Protein AF-A0AAU7AQR5-F1 (afdb_monomer_lite)

pLDDT: mean 87.96, std 13.96, range [37.56, 98.5]

Secondary structure (DSSP, 8-state):
---------------HHHHHHHHHHHT-SSHHHHHHHHHHHHHHHHHHHHHHTS--TT--HHHHHHHHHHHHT--

Foldseek 3Di:
DPDDPDDDDDDDDDDVVVLVVQCVVQVHDDSVVSVVVVVVVVVVVVVVVVVVPDDCPVVDPVVVVVVVVVVVPPD

Organism: NCBI:txid2997339

Sequence (75 aa):
MYGQSVIKRTNINLDMDLVRQASEALGTERTTDTVHEALRDVVARGRRARLAGRDFADLTPEALEGMRRSRAGVA

Radius of gyration: 19.44 Å; chains: 1; bounding box: 49×28×35 Å

InterPro domains:
  IPR019239 Bacterial antitoxin of type II TA system, VapB [PF09957] (8-49)

Structure (mmCIF, N/CA/C/O backbone):
data_AF-A0AAU7AQR5-F1
#
_entry.id   AF-A0AAU7AQR5-F1
#
loop_
_atom_site.group_PDB
_atom_site.id
_atom_site.type_symbol
_atom_site.label_atom_id
_atom_site.label_alt_id
_atom_site.label_comp_id
_atom_site.label_asym_id
_atom_site.label_entity_id
_atom_site.label_seq_id
_atom_site.pdbx_PDB_ins_code
_atom_site.Cartn_x
_atom_site.Cartn_y
_atom_site.Cartn_z
_atom_site.occupancy
_atom_site.B_iso_or_equiv
_atom_site.auth_seq_id
_atom_site.auth_comp_id
_atom_site.auth_asym_id
_atom_site.auth_atom_id
_atom_site.pdbx_PDB_model_num
ATOM 1 N N . MET A 1 1 ? 16.576 19.025 -1.401 1.00 37.56 1 MET A N 1
ATOM 2 C CA . MET A 1 1 ? 15.623 19.449 -0.356 1.00 37.56 1 MET A CA 1
ATOM 3 C C . MET A 1 1 ? 14.588 18.356 -0.175 1.00 37.56 1 MET A C 1
ATOM 5 O O . MET A 1 1 ? 13.882 18.056 -1.129 1.00 37.56 1 MET A O 1
ATOM 9 N N . TYR A 1 2 ? 14.513 17.733 0.998 1.00 47.34 2 TYR A N 1
ATOM 10 C CA . TYR A 1 2 ? 13.401 16.839 1.310 1.00 47.34 2 TYR A CA 1
ATOM 11 C C . TYR A 1 2 ? 12.205 17.721 1.652 1.00 47.34 2 TYR A C 1
ATOM 13 O O . TYR A 1 2 ? 12.178 18.335 2.715 1.00 47.34 2 TYR A O 1
ATOM 21 N N . GLY A 1 3 ? 11.269 17.865 0.711 1.00 54.84 3 GLY A N 1
ATOM 22 C CA . GLY A 1 3 ? 9.995 18.511 1.003 1.00 54.84 3 GLY A CA 1
ATOM 23 C C . GLY A 1 3 ? 9.360 17.773 2.174 1.00 54.84 3 GLY A C 1
ATOM 24 O O . GLY A 1 3 ? 9.147 16.563 2.084 1.00 54.84 3 GLY A O 1
ATOM 25 N N . GLN A 1 4 ? 9.139 18.471 3.288 1.00 56.19 4 GLN A N 1
ATOM 26 C CA . GLN A 1 4 ? 8.418 17.910 4.423 1.00 56.19 4 GLN A CA 1
ATOM 27 C C . GLN A 1 4 ? 7.103 17.323 3.907 1.00 56.19 4 GLN A C 1
ATOM 29 O O . GLN A 1 4 ? 6.365 17.994 3.183 1.00 56.19 4 GLN A O 1
ATOM 34 N N . SER A 1 5 ? 6.823 16.058 4.229 1.00 71.75 5 SER A N 1
ATOM 35 C CA . SER A 1 5 ? 5.557 15.447 3.842 1.00 71.75 5 SER A CA 1
ATOM 36 C C . SER A 1 5 ? 4.434 16.191 4.559 1.00 71.75 5 SER A C 1
ATOM 38 O O . SER A 1 5 ? 4.285 16.072 5.776 1.00 71.75 5 SER A O 1
ATOM 40 N N . VAL A 1 6 ? 3.653 16.973 3.819 1.00 85.81 6 VAL A N 1
ATOM 41 C CA . VAL A 1 6 ? 2.470 17.634 4.368 1.00 85.81 6 VAL A CA 1
ATOM 42 C C . VAL A 1 6 ? 1.404 16.564 4.589 1.00 85.81 6 VAL A C 1
ATOM 44 O O . VAL A 1 6 ? 0.765 16.106 3.644 1.00 85.81 6 VAL A O 1
ATOM 47 N N . ILE A 1 7 ? 1.225 16.142 5.842 1.00 87.38 7 ILE A N 1
ATOM 48 C CA . ILE A 1 7 ? 0.114 15.272 6.236 1.00 87.38 7 ILE A CA 1
ATOM 49 C C . ILE A 1 7 ? -1.114 16.162 6.426 1.00 87.38 7 ILE A C 1
ATOM 51 O O . ILE A 1 7 ? -1.138 17.021 7.307 1.00 87.38 7 ILE A O 1
ATOM 55 N N . LYS A 1 8 ? -2.142 15.962 5.598 1.00 92.50 8 LYS A N 1
ATOM 56 C CA . LYS A 1 8 ? -3.398 16.715 5.670 1.00 92.50 8 LYS A CA 1
ATOM 57 C C . LYS A 1 8 ? -4.529 15.821 6.169 1.00 92.50 8 LYS A C 1
ATOM 59 O O . LYS A 1 8 ? -4.855 14.813 5.544 1.00 92.50 8 LYS A O 1
ATOM 64 N N . ARG A 1 9 ? -5.180 16.226 7.264 1.00 93.75 9 ARG A N 1
ATOM 65 C CA . ARG A 1 9 ? -6.425 15.596 7.721 1.00 93.75 9 ARG A CA 1
ATOM 66 C C . ARG A 1 9 ? -7.520 15.835 6.682 1.00 93.75 9 ARG A C 1
ATOM 68 O O . ARG A 1 9 ? -7.797 16.976 6.322 1.00 93.75 9 ARG A O 1
ATOM 75 N N . THR A 1 10 ? -8.137 14.752 6.228 1.00 92.50 10 THR A N 1
ATOM 76 C CA . THR A 1 10 ? -9.170 14.762 5.187 1.00 92.50 10 THR A CA 1
ATOM 77 C C . THR A 1 10 ? -10.358 13.933 5.665 1.00 92.50 10 THR A C 1
ATOM 79 O O . THR A 1 10 ? -10.167 12.958 6.389 1.00 92.50 10 THR A O 1
ATOM 82 N N . ASN A 1 11 ? -11.574 14.332 5.295 1.00 95.50 11 ASN A N 1
ATOM 83 C CA . ASN A 1 11 ? -12.778 13.536 5.509 1.00 95.50 11 ASN A CA 1
ATOM 84 C C . ASN A 1 11 ? -13.131 12.840 4.187 1.00 95.50 11 ASN A C 1
ATOM 86 O O . ASN A 1 11 ? -13.358 13.518 3.187 1.00 95.50 11 ASN A O 1
ATOM 90 N N . ILE A 1 12 ? -13.089 11.509 4.180 1.00 93.94 12 ILE A N 1
ATOM 91 C CA . ILE A 1 12 ? -13.405 10.659 3.031 1.00 93.94 12 ILE A CA 1
ATOM 92 C C . ILE A 1 12 ? -14.209 9.455 3.517 1.00 93.94 12 ILE A C 1
ATOM 94 O O . ILE A 1 12 ? -13.987 8.972 4.627 1.00 93.94 12 ILE A O 1
ATOM 98 N N . ASN A 1 13 ? -15.104 8.949 2.671 1.00 96.75 13 ASN A N 1
ATOM 99 C CA . ASN A 1 13 ? -15.756 7.667 2.913 1.00 96.75 13 ASN A CA 1
ATOM 100 C C . ASN A 1 13 ? -14.798 6.541 2.517 1.00 96.75 13 ASN A C 1
ATOM 102 O O . ASN A 1 13 ? -14.201 6.587 1.441 1.00 96.75 13 ASN A O 1
ATOM 106 N N . LEU A 1 14 ? -14.666 5.539 3.380 1.00 95.88 14 LEU A N 1
ATOM 107 C CA . LEU A 1 14 ? -13.863 4.347 3.136 1.00 95.88 14 LEU A CA 1
ATOM 108 C C . LEU A 1 14 ? -14.754 3.114 3.233 1.00 95.88 14 LEU A C 1
ATOM 110 O O . LEU A 1 14 ? -15.598 3.023 4.124 1.00 95.88 14 LEU A O 1
ATOM 114 N N . ASP A 1 15 ? -14.533 2.166 2.330 1.00 97.88 15 ASP A N 1
ATOM 115 C CA . ASP A 1 15 ? -15.065 0.816 2.472 1.00 97.88 15 ASP A CA 1
ATOM 116 C C . ASP A 1 15 ? -14.329 0.126 3.630 1.00 97.88 15 ASP A C 1
ATOM 118 O O . ASP A 1 15 ? -13.137 -0.184 3.538 1.00 97.88 15 ASP A O 1
ATOM 122 N N . MET A 1 16 ? -15.029 -0.066 4.747 1.00 97.50 16 MET A N 1
ATOM 123 C CA . MET A 1 16 ? -14.429 -0.592 5.971 1.00 97.50 16 MET A CA 1
ATOM 124 C C . MET A 1 16 ? -14.079 -2.078 5.874 1.00 97.50 16 MET A C 1
ATOM 126 O O . MET A 1 16 ? -13.138 -2.512 6.541 1.00 97.50 16 MET A O 1
ATOM 130 N N . ASP A 1 17 ? -14.751 -2.841 5.009 1.00 98.44 17 ASP A N 1
ATOM 131 C CA . ASP A 1 17 ? -14.400 -4.240 4.773 1.00 98.44 17 ASP A CA 1
ATOM 132 C C . ASP A 1 17 ? -13.104 -4.346 3.973 1.00 98.44 17 ASP A C 1
ATOM 134 O O . ASP A 1 17 ? -12.269 -5.214 4.249 1.00 98.44 17 ASP A O 1
ATOM 138 N N . LEU A 1 18 ? -12.891 -3.437 3.018 1.00 98.31 18 LEU A N 1
ATOM 139 C CA . LEU A 1 18 ? -11.625 -3.340 2.297 1.00 98.31 18 LEU A CA 1
ATOM 140 C C . LEU A 1 18 ? -10.490 -2.867 3.214 1.00 98.31 18 LEU A C 1
ATOM 142 O O . LEU A 1 18 ? -9.387 -3.407 3.149 1.00 98.31 18 LEU A O 1
ATOM 146 N N . VAL A 1 19 ? -10.754 -1.897 4.096 1.00 98.06 19 VAL A N 1
ATOM 147 C CA . VAL A 1 19 ? -9.772 -1.445 5.097 1.00 98.06 19 VAL A CA 1
ATOM 148 C C . VAL A 1 19 ? -9.369 -2.595 6.016 1.00 98.06 19 VAL A C 1
ATOM 150 O O . VAL A 1 19 ? -8.177 -2.757 6.265 1.00 98.06 19 VAL A O 1
ATOM 153 N N . ARG A 1 20 ? -10.325 -3.413 6.476 1.00 98.31 20 ARG A N 1
ATOM 154 C CA . ARG A 1 20 ? -10.044 -4.588 7.315 1.00 98.31 20 ARG A CA 1
ATOM 155 C C . ARG A 1 20 ? -9.157 -5.604 6.590 1.00 98.31 20 ARG A C 1
ATOM 157 O O . ARG A 1 20 ? -8.146 -6.045 7.132 1.00 98.31 20 ARG A O 1
ATOM 164 N N . GLN A 1 21 ? -9.495 -5.937 5.346 1.00 98.50 21 GLN A N 1
ATOM 165 C CA . GLN A 1 21 ? -8.685 -6.850 4.531 1.00 98.50 21 GLN A CA 1
ATOM 166 C C . GLN A 1 21 ? -7.270 -6.303 4.307 1.00 98.50 21 GLN A C 1
ATOM 168 O O . GLN A 1 21 ? -6.288 -7.033 4.428 1.00 98.50 21 GLN A O 1
ATOM 173 N N . ALA A 1 22 ? -7.153 -5.004 4.026 1.00 98.38 22 ALA A N 1
ATOM 174 C CA . ALA A 1 22 ? -5.862 -4.354 3.861 1.00 98.38 22 ALA A CA 1
ATOM 175 C C . ALA A 1 22 ? -5.055 -4.349 5.166 1.00 98.38 22 ALA A C 1
ATOM 177 O O . ALA A 1 22 ? -3.857 -4.604 5.120 1.00 98.38 22 ALA A O 1
ATOM 178 N N . SER A 1 23 ? -5.683 -4.111 6.324 1.00 98.50 23 SER A N 1
ATOM 179 C CA . SER A 1 23 ? -4.982 -4.149 7.613 1.00 98.50 23 SER A CA 1
ATOM 180 C C . SER A 1 23 ? -4.442 -5.533 7.945 1.00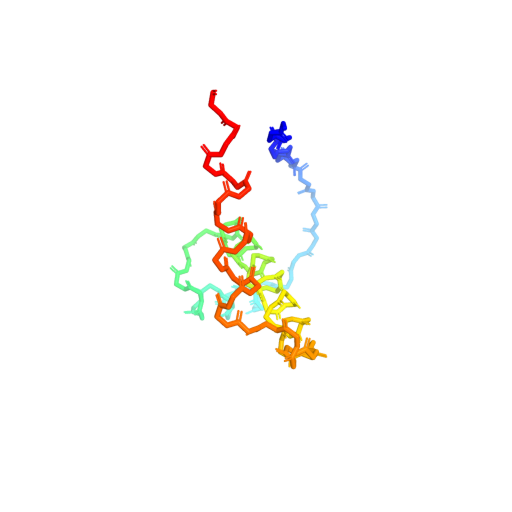 98.50 23 SER A C 1
ATOM 182 O O . SER A 1 23 ? -3.314 -5.646 8.413 1.00 98.50 23 SER A O 1
ATOM 184 N N . GLU A 1 24 ? -5.202 -6.587 7.641 1.00 98.44 24 GLU A N 1
ATOM 185 C CA . GLU A 1 24 ? -4.758 -7.972 7.827 1.00 98.44 24 GLU A CA 1
ATOM 186 C C . GLU A 1 24 ? -3.580 -8.303 6.903 1.00 98.44 24 GLU A C 1
ATOM 188 O O . GLU A 1 24 ? -2.583 -8.868 7.347 1.00 98.44 24 GLU A O 1
ATOM 193 N N . ALA A 1 25 ? -3.658 -7.898 5.632 1.00 98.19 25 ALA A N 1
ATOM 194 C CA . ALA A 1 25 ? -2.599 -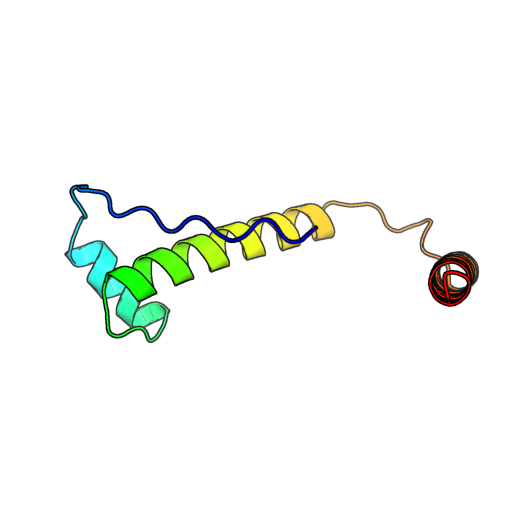8.137 4.656 1.00 98.19 25 ALA A CA 1
ATOM 195 C C . ALA A 1 25 ? -1.312 -7.342 4.947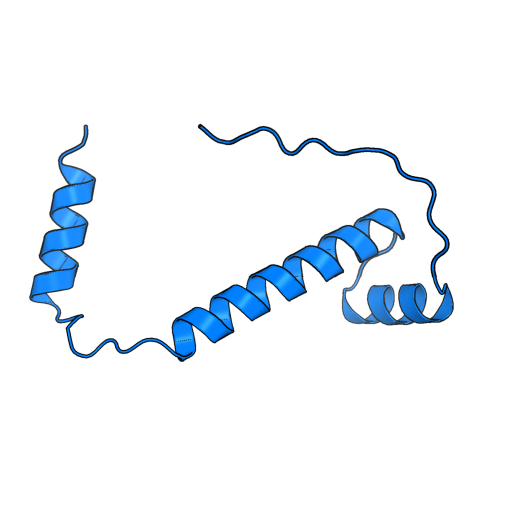 1.00 98.19 25 ALA A C 1
ATOM 197 O O . ALA A 1 25 ? -0.215 -7.824 4.667 1.00 98.19 25 ALA A O 1
ATOM 198 N N . LEU A 1 26 ? -1.441 -6.124 5.480 1.00 97.75 26 LEU A N 1
ATOM 199 C CA . LEU A 1 26 ? -0.322 -5.215 5.750 1.00 97.75 26 LEU A CA 1
ATOM 200 C C . LEU A 1 26 ? 0.204 -5.315 7.190 1.00 97.75 26 LEU A C 1
ATOM 202 O O . LEU A 1 26 ? 1.254 -4.749 7.486 1.00 97.75 26 LEU A O 1
ATOM 206 N N . GLY A 1 27 ? -0.504 -6.015 8.082 1.00 98.06 27 GLY A N 1
ATOM 207 C CA . GLY A 1 27 ? -0.154 -6.115 9.499 1.00 98.06 27 GLY A CA 1
ATOM 208 C C . GLY A 1 27 ? -0.278 -4.786 10.251 1.00 98.06 27 GLY A C 1
ATOM 209 O O . GLY A 1 27 ? 0.517 -4.513 11.148 1.00 98.06 27 GLY A O 1
ATOM 210 N N . THR A 1 28 ? -1.229 -3.931 9.867 1.00 98.31 28 THR A N 1
ATOM 211 C CA . THR A 1 28 ? -1.436 -2.608 10.476 1.00 98.31 28 THR A CA 1
ATOM 212 C C . THR A 1 28 ? -2.630 -2.603 11.426 1.00 98.31 28 THR A C 1
ATOM 214 O O . THR A 1 28 ? -3.630 -3.267 11.189 1.00 98.31 28 THR A O 1
ATOM 217 N N . GLU A 1 29 ? -2.561 -1.808 12.497 1.00 96.75 29 GLU A N 1
ATOM 218 C CA . GLU A 1 29 ? -3.630 -1.759 13.511 1.00 96.75 29 GLU A CA 1
ATOM 219 C C . GLU A 1 29 ? -4.597 -0.582 13.318 1.00 96.75 29 GLU A C 1
ATOM 221 O O . GLU A 1 29 ? -5.790 -0.684 13.601 1.00 96.75 29 GLU A O 1
ATOM 226 N N . ARG A 1 30 ? -4.097 0.566 12.843 1.00 97.31 30 ARG A N 1
ATOM 227 C CA . ARG A 1 30 ? -4.886 1.799 12.699 1.00 97.31 30 ARG A CA 1
ATOM 228 C C . ARG A 1 30 ? -5.230 2.047 11.237 1.00 97.31 30 ARG A C 1
ATOM 230 O O . ARG A 1 30 ? -4.345 2.001 10.391 1.00 97.31 30 ARG A O 1
ATOM 237 N N . THR A 1 31 ? -6.468 2.461 10.952 1.00 96.31 31 THR A N 1
ATOM 238 C CA . TH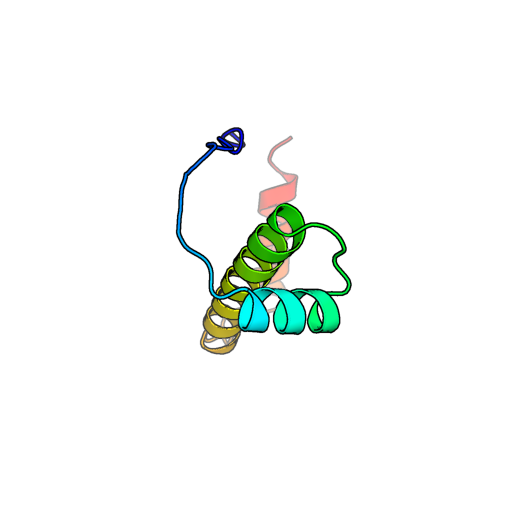R A 1 31 ? -6.930 2.806 9.591 1.00 96.31 31 THR A CA 1
ATOM 239 C C . THR A 1 31 ? -5.996 3.776 8.868 1.00 96.31 31 THR A C 1
ATOM 241 O O . THR A 1 31 ? -5.684 3.575 7.699 1.00 96.31 31 THR A O 1
ATOM 244 N N . THR A 1 32 ? -5.510 4.814 9.556 1.00 95.50 32 THR A N 1
ATOM 245 C CA . THR A 1 32 ? -4.560 5.780 8.978 1.00 95.50 32 THR A CA 1
ATOM 246 C C . THR A 1 32 ? -3.252 5.117 8.546 1.00 95.50 32 THR A C 1
ATOM 248 O O . THR A 1 32 ? -2.720 5.454 7.490 1.00 95.50 32 THR A O 1
ATOM 251 N N . ASP A 1 33 ? -2.742 4.170 9.336 1.00 96.81 33 ASP A N 1
ATOM 252 C CA . ASP A 1 33 ? -1.512 3.445 9.014 1.00 96.81 33 ASP A CA 1
ATOM 253 C C . ASP A 1 33 ? -1.757 2.506 7.834 1.00 96.81 33 ASP A C 1
ATOM 255 O O . ASP A 1 33 ? -0.986 2.530 6.880 1.00 96.81 33 ASP A O 1
ATOM 259 N N . THR A 1 34 ? -2.888 1.791 7.829 1.00 98.00 34 THR A N 1
ATOM 260 C CA . THR A 1 34 ? -3.320 0.953 6.702 1.00 98.00 34 THR A CA 1
ATOM 261 C C . THR A 1 34 ? -3.375 1.746 5.397 1.00 98.00 34 THR A C 1
ATOM 263 O O . THR A 1 34 ? -2.830 1.316 4.384 1.00 98.00 34 THR A O 1
ATOM 266 N N . VAL A 1 35 ? -3.992 2.933 5.409 1.00 96.62 35 VAL A N 1
ATOM 267 C CA . VAL A 1 35 ? -4.092 3.792 4.219 1.00 96.62 35 VAL A CA 1
ATOM 268 C C . VAL A 1 35 ? -2.709 4.265 3.766 1.00 96.62 35 VAL A C 1
ATOM 270 O O . VAL A 1 35 ? -2.403 4.207 2.575 1.00 96.62 35 VAL A O 1
ATOM 273 N N . HIS A 1 36 ? -1.850 4.711 4.686 1.00 96.56 36 HIS A N 1
ATOM 274 C CA . HIS A 1 36 ? -0.500 5.140 4.326 1.00 96.56 36 HIS A CA 1
ATOM 275 C C . HIS A 1 36 ? 0.356 3.991 3.777 1.00 96.56 36 HIS A C 1
ATOM 277 O O . HIS A 1 36 ? 1.036 4.189 2.770 1.00 96.56 36 HIS A O 1
ATOM 283 N N . GLU A 1 37 ? 0.320 2.808 4.393 1.00 98.00 37 GLU A N 1
ATOM 284 C CA . GLU A 1 37 ? 1.071 1.638 3.927 1.00 98.00 37 GLU A CA 1
ATOM 285 C C . GLU A 1 37 ? 0.562 1.131 2.577 1.00 98.00 37 GLU A C 1
ATOM 287 O O . GLU A 1 37 ? 1.363 0.895 1.673 1.00 98.00 37 GLU A O 1
ATOM 292 N N . ALA A 1 38 ? -0.756 1.079 2.372 1.00 97.81 38 ALA A N 1
ATOM 293 C CA . ALA A 1 38 ? -1.329 0.716 1.078 1.00 97.81 38 ALA A CA 1
ATOM 294 C C . ALA A 1 38 ? -0.857 1.667 -0.040 1.00 97.81 38 ALA A C 1
ATOM 296 O O . ALA A 1 38 ? -0.448 1.228 -1.117 1.00 97.81 38 ALA A O 1
ATOM 297 N N . LEU A 1 39 ? -0.841 2.981 0.221 1.00 96.94 39 LEU A N 1
ATOM 298 C CA . LEU A 1 39 ? -0.329 3.972 -0.732 1.00 96.94 39 LEU A CA 1
ATOM 299 C C . LEU A 1 39 ? 1.177 3.803 -0.988 1.00 96.94 39 LEU A C 1
ATOM 301 O O . LEU A 1 39 ? 1.626 3.919 -2.134 1.00 96.94 39 LEU A O 1
ATOM 305 N N . ARG A 1 40 ? 1.967 3.518 0.055 1.00 96.69 40 ARG A N 1
ATOM 306 C CA . ARG A 1 40 ? 3.409 3.253 -0.070 1.00 96.69 40 ARG A CA 1
ATOM 307 C C . ARG A 1 40 ? 3.675 2.022 -0.926 1.00 96.69 40 ARG A C 1
ATOM 309 O O . ARG A 1 40 ? 4.525 2.103 -1.817 1.00 96.69 40 ARG A O 1
ATOM 316 N N . ASP A 1 41 ? 2.944 0.929 -0.715 1.00 97.31 41 ASP A N 1
ATOM 317 C CA . ASP A 1 41 ? 3.134 -0.297 -1.492 1.00 97.31 41 ASP A CA 1
ATOM 318 C C . ASP A 1 41 ? 2.800 -0.085 -2.974 1.00 97.31 41 ASP A C 1
ATOM 320 O O . ASP A 1 41 ? 3.604 -0.445 -3.838 1.00 97.31 41 ASP A O 1
ATOM 324 N N . VAL A 1 42 ? 1.703 0.614 -3.294 1.00 97.31 42 VAL A N 1
ATOM 325 C CA . VAL A 1 42 ? 1.350 0.955 -4.685 1.00 97.31 42 VAL A CA 1
ATOM 326 C C . VAL A 1 42 ? 2.457 1.772 -5.358 1.00 97.31 42 VAL A C 1
ATOM 328 O O . VAL A 1 42 ? 2.868 1.462 -6.482 1.00 97.31 42 VAL A O 1
ATOM 331 N N . VAL A 1 43 ? 3.000 2.784 -4.674 1.00 96.31 43 VAL A N 1
ATOM 332 C CA . VAL A 1 43 ? 4.121 3.581 -5.198 1.00 96.31 43 VAL A CA 1
ATOM 333 C C . VAL A 1 43 ? 5.364 2.713 -5.397 1.00 96.31 43 VAL A C 1
ATOM 335 O O . VAL A 1 43 ? 6.009 2.788 -6.448 1.00 96.31 43 VAL A O 1
ATOM 338 N N . ALA A 1 44 ? 5.707 1.870 -4.422 1.00 95.12 44 ALA A N 1
ATOM 339 C CA . ALA A 1 44 ? 6.853 0.973 -4.507 1.00 95.12 44 ALA A CA 1
ATOM 340 C C . ALA A 1 44 ? 6.696 -0.041 -5.648 1.00 95.12 44 ALA A C 1
ATOM 342 O O . ALA A 1 44 ? 7.648 -0.301 -6.385 1.00 95.12 44 ALA A O 1
ATOM 343 N N . ARG A 1 45 ? 5.499 -0.603 -5.834 1.00 95.44 45 ARG A N 1
ATOM 344 C CA . ARG A 1 45 ? 5.168 -1.512 -6.936 1.00 95.44 45 ARG A CA 1
ATOM 345 C C . ARG A 1 45 ? 5.288 -0.810 -8.285 1.00 95.44 45 ARG A C 1
ATOM 347 O O . ARG A 1 45 ? 5.917 -1.350 -9.190 1.00 95.44 45 ARG A O 1
ATOM 354 N N . GLY A 1 46 ? 4.781 0.416 -8.404 1.00 95.62 46 GLY A N 1
ATOM 355 C CA . GLY A 1 46 ? 4.924 1.223 -9.617 1.00 95.62 46 GLY A CA 1
ATOM 356 C C . GLY A 1 46 ? 6.387 1.518 -9.965 1.00 95.62 46 GLY A C 1
ATOM 357 O O . GLY A 1 46 ? 6.785 1.401 -11.122 1.00 95.62 46 GLY A O 1
ATOM 358 N N . ARG A 1 47 ? 7.221 1.839 -8.967 1.00 94.75 47 ARG A N 1
ATOM 359 C CA . ARG A 1 47 ? 8.670 2.038 -9.162 1.00 94.75 47 ARG A CA 1
ATOM 360 C C . ARG A 1 47 ? 9.368 0.756 -9.615 1.00 94.75 47 ARG A C 1
ATOM 362 O O . ARG A 1 47 ? 10.141 0.808 -10.566 1.00 94.75 47 ARG A O 1
ATOM 369 N N . ARG A 1 48 ? 9.061 -0.381 -8.978 1.00 94.88 48 ARG A N 1
ATOM 370 C CA . ARG A 1 48 ? 9.589 -1.704 -9.353 1.00 94.88 48 ARG A CA 1
ATOM 371 C C . ARG A 1 48 ? 9.213 -2.071 -10.790 1.00 94.88 48 ARG A C 1
ATOM 373 O O . ARG A 1 48 ? 10.088 -2.452 -11.555 1.00 94.88 48 ARG A O 1
ATOM 380 N N . ALA A 1 49 ? 7.953 -1.879 -11.179 1.00 93.81 49 ALA A N 1
ATOM 381 C CA . ALA A 1 49 ? 7.487 -2.153 -12.539 1.00 93.81 49 ALA A CA 1
ATOM 382 C C . ALA A 1 49 ? 8.187 -1.270 -13.586 1.00 93.81 49 ALA A C 1
ATOM 384 O O . ALA A 1 49 ? 8.635 -1.768 -14.614 1.00 93.81 49 ALA A O 1
ATOM 385 N N . ARG A 1 50 ? 8.347 0.031 -13.304 1.00 90.31 50 ARG A N 1
ATOM 386 C CA . ARG A 1 50 ? 9.095 0.947 -14.183 1.00 90.31 50 ARG A CA 1
ATOM 387 C C . ARG A 1 50 ? 10.560 0.550 -14.329 1.00 90.31 50 ARG A C 1
ATOM 389 O O . ARG A 1 50 ? 11.111 0.694 -15.411 1.00 90.31 50 ARG A O 1
ATOM 396 N N . LEU A 1 51 ? 11.183 0.087 -13.246 1.00 90.06 51 LEU A N 1
ATOM 397 C CA . LEU A 1 51 ? 12.566 -0.376 -13.272 1.00 90.06 51 LEU A CA 1
ATOM 398 C C . LEU A 1 51 ? 12.697 -1.671 -14.082 1.00 90.06 51 LEU A C 1
ATOM 400 O O . LEU A 1 51 ? 13.577 -1.764 -14.924 1.00 90.06 51 LEU A O 1
ATOM 404 N N . ALA A 1 52 ? 11.796 -2.634 -13.873 1.00 88.75 52 ALA A N 1
ATOM 405 C CA . ALA A 1 52 ? 11.793 -3.906 -14.594 1.00 88.75 52 ALA A CA 1
ATOM 406 C C . ALA A 1 52 ? 11.554 -3.748 -16.106 1.00 88.75 52 ALA A C 1
ATOM 408 O O . ALA A 1 52 ? 12.036 -4.560 -16.884 1.00 88.75 52 ALA A O 1
ATOM 409 N N . GLY A 1 53 ? 10.823 -2.711 -16.522 1.00 87.19 53 GLY A N 1
ATOM 410 C CA . GLY A 1 53 ? 10.588 -2.402 -17.935 1.00 87.19 53 GLY A CA 1
ATOM 411 C C . GLY A 1 53 ? 11.697 -1.593 -18.614 1.00 87.19 53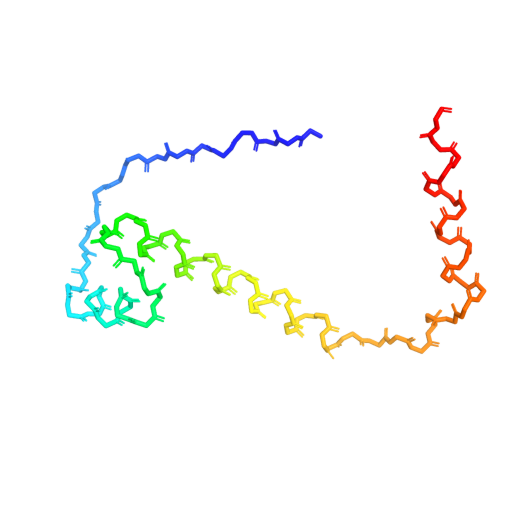 GLY A C 1
ATOM 412 O O . GLY A 1 53 ? 11.512 -1.181 -19.757 1.00 87.19 53 GLY A O 1
ATOM 413 N N . ARG A 1 54 ? 12.806 -1.294 -17.928 1.00 85.38 54 ARG A N 1
ATOM 414 C CA . ARG A 1 54 ? 13.906 -0.507 -18.492 1.00 85.38 54 ARG A CA 1
ATOM 415 C C . ARG A 1 54 ? 14.978 -1.417 -19.081 1.00 85.38 54 ARG A C 1
ATOM 417 O O . ARG A 1 54 ? 15.303 -2.447 -18.503 1.00 85.38 54 ARG A O 1
ATOM 424 N N . ASP A 1 55 ? 15.543 -0.990 -20.205 1.00 81.06 55 ASP A N 1
ATOM 425 C CA . ASP A 1 55 ? 16.738 -1.615 -20.758 1.00 81.06 55 ASP A CA 1
ATOM 426 C C . ASP A 1 55 ? 17.975 -1.193 -19.952 1.00 81.06 55 ASP A C 1
ATOM 428 O O . ASP A 1 55 ? 18.169 -0.014 -19.632 1.00 81.06 55 ASP A O 1
ATOM 432 N N . PHE A 1 56 ? 18.784 -2.185 -19.599 1.00 83.31 56 PHE A N 1
ATOM 433 C CA . PHE A 1 56 ? 20.006 -2.043 -18.821 1.00 83.31 56 PHE A CA 1
ATOM 434 C C . PHE A 1 56 ? 21.240 -2.509 -19.599 1.00 83.31 56 PHE A C 1
ATOM 436 O O . PHE A 1 56 ? 22.295 -2.670 -18.991 1.00 83.31 56 PHE A O 1
ATOM 443 N N . ALA A 1 57 ? 21.137 -2.702 -20.918 1.00 81.88 57 ALA A N 1
ATOM 444 C CA . ALA A 1 57 ? 22.260 -3.092 -21.770 1.00 81.88 57 ALA A CA 1
ATOM 445 C C . ALA A 1 57 ? 23.498 -2.191 -21.583 1.00 81.88 57 ALA A C 1
ATOM 447 O O . ALA A 1 57 ? 24.623 -2.684 -21.567 1.00 81.88 57 ALA A O 1
ATOM 448 N N . ASP A 1 58 ? 23.286 -0.896 -21.336 1.00 82.00 58 ASP A N 1
ATOM 449 C CA . ASP A 1 58 ? 24.362 0.086 -21.151 1.00 82.00 58 ASP A CA 1
ATOM 450 C C . ASP A 1 58 ? 24.894 0.182 -19.702 1.00 82.00 58 ASP A C 1
ATOM 452 O O . ASP A 1 58 ? 25.813 0.954 -19.423 1.00 82.00 58 ASP A O 1
ATOM 456 N N . LEU A 1 59 ? 24.347 -0.585 -18.746 1.00 83.25 59 LEU A N 1
ATOM 457 C CA . LEU A 1 59 ? 24.869 -0.668 -17.371 1.00 83.25 59 LEU A CA 1
ATOM 458 C C . LEU A 1 59 ? 26.029 -1.663 -17.287 1.00 83.25 59 LEU A C 1
ATOM 460 O O . LEU A 1 59 ? 25.946 -2.699 -16.625 1.00 83.25 59 LEU A O 1
ATOM 464 N N . THR A 1 60 ? 27.140 -1.325 -17.934 1.00 87.88 60 THR A N 1
ATOM 465 C CA . THR A 1 60 ? 28.379 -2.094 -17.798 1.00 87.88 60 THR A CA 1
ATOM 466 C C . THR A 1 60 ? 29.074 -1.797 -16.460 1.00 87.88 60 THR A C 1
ATOM 468 O O . THR A 1 60 ? 28.821 -0.755 -15.834 1.00 87.88 60 THR A O 1
ATOM 471 N N . PRO A 1 61 ? 29.978 -2.676 -15.993 1.00 88.38 61 PRO A N 1
ATOM 472 C CA . PRO A 1 61 ? 30.799 -2.416 -14.811 1.00 88.38 61 PRO A CA 1
ATOM 473 C C . PRO A 1 61 ? 31.556 -1.079 -14.869 1.00 88.38 61 PRO A C 1
ATOM 475 O O . PRO A 1 61 ? 31.621 -0.364 -13.870 1.00 88.38 61 PRO A O 1
ATOM 478 N N . GLU A 1 62 ? 32.067 -0.690 -16.038 1.00 88.75 62 GLU A N 1
ATOM 479 C CA . GLU A 1 62 ? 32.811 0.557 -16.250 1.00 88.75 62 GLU A CA 1
ATOM 480 C C . GLU A 1 62 ? 31.900 1.783 -16.109 1.00 88.75 62 GLU A C 1
ATOM 482 O O . GLU A 1 62 ? 32.280 2.768 -15.464 1.00 88.75 62 GLU A O 1
ATOM 487 N N . ALA A 1 63 ? 30.682 1.711 -16.661 1.00 85.31 63 ALA A N 1
ATOM 488 C CA . ALA A 1 63 ? 29.670 2.756 -16.529 1.00 85.31 63 ALA A CA 1
ATOM 489 C C . ALA A 1 63 ? 29.243 2.928 -15.062 1.00 85.31 63 ALA A C 1
ATOM 491 O O . ALA A 1 63 ? 29.204 4.049 -14.545 1.00 85.31 63 ALA A O 1
ATOM 492 N N . LEU A 1 64 ? 29.007 1.818 -14.354 1.00 87.44 64 LEU A N 1
ATOM 493 C CA . LEU A 1 64 ? 28.687 1.811 -12.924 1.00 87.44 64 LEU A CA 1
ATOM 494 C C . LEU A 1 64 ? 29.803 2.437 -12.079 1.00 87.44 64 LEU A C 1
ATOM 496 O O . LEU A 1 64 ? 29.530 3.238 -11.179 1.00 87.44 64 LEU A O 1
ATOM 500 N N . GLU A 1 65 ? 31.056 2.104 -12.379 1.00 88.19 65 GLU A N 1
ATOM 501 C CA . GLU A 1 65 ? 32.212 2.633 -11.662 1.00 88.19 65 GLU A CA 1
ATOM 502 C C . GLU A 1 65 ? 32.429 4.126 -11.944 1.00 88.19 65 GLU A C 1
ATOM 504 O O . GLU A 1 65 ? 32.823 4.884 -11.055 1.00 88.19 65 GLU A O 1
ATOM 509 N N . GLY A 1 66 ? 32.123 4.587 -13.160 1.00 85.50 66 GLY A N 1
ATOM 510 C CA . GLY A 1 66 ? 32.058 6.012 -13.490 1.00 85.50 66 GLY A CA 1
ATOM 511 C C . GLY A 1 66 ? 31.024 6.753 -12.637 1.00 85.50 66 GLY A C 1
ATOM 512 O O . GLY A 1 66 ? 31.358 7.727 -11.964 1.00 85.50 66 GLY A O 1
ATOM 513 N N . MET A 1 67 ? 29.793 6.237 -12.570 1.00 86.69 67 MET A N 1
ATOM 514 C CA . MET A 1 67 ? 28.701 6.841 -11.792 1.00 86.69 67 MET A CA 1
ATOM 515 C C . MET A 1 67 ? 28.980 6.895 -10.281 1.00 86.69 67 MET A C 1
ATOM 517 O O . MET A 1 67 ? 28.530 7.820 -9.597 1.00 86.69 67 MET A O 1
ATOM 521 N N . ARG A 1 68 ? 29.683 5.898 -9.726 1.00 86.19 68 ARG A N 1
ATOM 522 C CA . ARG A 1 68 ? 30.083 5.880 -8.307 1.00 86.19 68 ARG A CA 1
ATOM 523 C C . ARG A 1 68 ? 31.131 6.945 -8.006 1.00 86.19 68 ARG A C 1
ATOM 525 O O . ARG A 1 68 ? 30.964 7.691 -7.042 1.00 86.19 68 ARG A O 1
ATOM 532 N N . ARG A 1 69 ? 32.149 7.069 -8.861 1.00 82.94 69 ARG A N 1
ATOM 533 C CA . ARG A 1 69 ? 33.200 8.090 -8.734 1.00 82.94 69 ARG A CA 1
ATOM 534 C C . ARG A 1 69 ? 32.640 9.510 -8.826 1.00 82.94 69 ARG A C 1
ATOM 536 O O . ARG A 1 69 ? 33.004 10.349 -8.010 1.00 82.94 69 ARG A O 1
ATOM 543 N N . SER A 1 70 ? 31.680 9.761 -9.721 1.00 77.19 70 SER A N 1
ATOM 544 C CA . SER A 1 70 ? 31.002 11.066 -9.820 1.00 77.19 70 SER A CA 1
ATOM 545 C C . SER A 1 70 ? 30.225 11.450 -8.555 1.00 77.19 70 SER A C 1
ATOM 547 O O . SER A 1 70 ? 30.088 12.631 -8.258 1.00 77.19 70 SER A O 1
ATOM 549 N N . ARG A 1 71 ? 29.724 10.470 -7.790 1.00 71.06 71 ARG A N 1
ATOM 550 C CA . ARG A 1 71 ? 29.041 10.710 -6.507 1.00 71.06 71 ARG A CA 1
ATOM 551 C C . ARG A 1 71 ? 30.004 10.972 -5.349 1.00 71.06 71 ARG A C 1
ATOM 553 O O . ARG A 1 71 ? 29.627 11.666 -4.416 1.00 71.06 71 ARG A O 1
ATOM 560 N N . ALA A 1 72 ? 31.211 10.413 -5.408 1.00 70.50 72 ALA A N 1
ATOM 561 C CA . ALA A 1 72 ? 32.243 10.582 -4.385 1.00 70.50 72 ALA A CA 1
ATOM 562 C C . ALA A 1 72 ? 33.031 11.901 -4.524 1.00 70.50 72 ALA A C 1
ATOM 564 O O . ALA A 1 72 ? 33.680 12.313 -3.573 1.00 70.50 72 ALA A O 1
ATOM 565 N N . GLY A 1 73 ? 32.960 12.568 -5.684 1.00 58.50 73 GLY A N 1
ATOM 566 C CA . GLY A 1 73 ? 33.609 13.862 -5.948 1.00 58.50 73 GLY A CA 1
ATOM 567 C C . GLY A 1 73 ? 32.787 15.102 -5.574 1.00 58.50 73 GLY A C 1
ATOM 568 O O . GLY A 1 73 ? 33.197 16.212 -5.897 1.00 58.50 73 GLY A O 1
ATOM 569 N N . VAL A 1 74 ? 31.625 14.930 -4.936 1.00 53.94 74 VAL A N 1
ATOM 570 C CA . VAL A 1 74 ? 30.837 16.027 -4.352 1.00 53.94 74 VAL A CA 1
ATOM 571 C C . VAL A 1 74 ? 31.020 15.970 -2.833 1.00 53.94 74 VAL A C 1
ATOM 573 O O . VAL A 1 74 ? 30.132 15.522 -2.109 1.00 53.94 74 VAL A O 1
ATOM 576 N N . ALA A 1 75 ? 32.211 16.345 -2.375 1.00 45.41 75 ALA A N 1
ATOM 577 C CA . ALA A 1 75 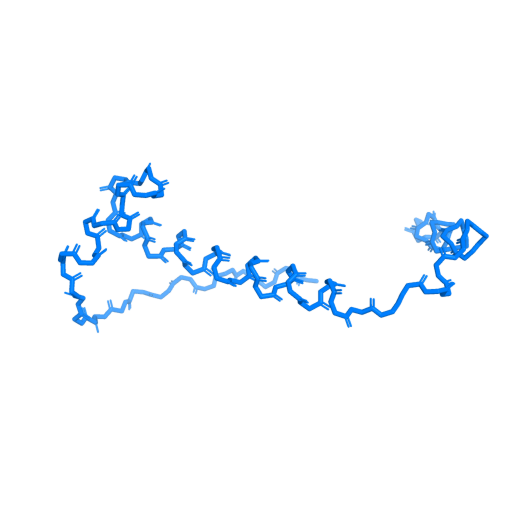? 32.554 16.582 -0.976 1.00 45.41 75 ALA A CA 1
ATOM 578 C C . ALA A 1 75 ? 33.391 17.859 -0.890 1.00 45.41 75 ALA A C 1
ATOM 580 O O . ALA A 1 75 ? 34.271 18.027 -1.766 1.00 45.41 75 ALA A O 1
#